Protein AF-A0A841SYR5-F1 (afdb_monomer_lite)

Foldseek 3Di:
DVVVVVVVVVVVVVVVVVVVVVCVVVPVVVPPQPWDWDDQVCVCVQQVHPDRDDDPPAAWPTKTWGCPVPPKIWIWTAGPVGKIKIKILDDDDDPPPPPWDWDWDDDPSIIIIITDPDPVSVVVVVVVVVVVVVVPDDD

pLDDT: mean 79.69, std 14.86, range [34.94, 95.88]

Structure (mmCIF, N/CA/C/O backbone):
data_AF-A0A841SYR5-F1
#
_entry.id   AF-A0A841SYR5-F1
#
loop_
_atom_site.group_PDB
_atom_site.id
_atom_site.type_symbol
_atom_site.label_atom_id
_atom_site.label_alt_id
_atom_site.label_comp_id
_atom_site.label_asym_id
_atom_site.label_entity_id
_atom_site.label_seq_id
_atom_site.pdbx_PDB_ins_code
_atom_site.Cartn_x
_atom_site.Cartn_y
_atom_site.Cartn_z
_atom_site.occupancy
_atom_site.B_iso_or_equiv
_atom_site.auth_seq_id
_atom_site.auth_comp_id
_atom_site.auth_asym_id
_atom_site.auth_atom_id
_atom_site.pdbx_PDB_model_num
ATOM 1 N N . MET A 1 1 ? 38.575 32.386 -41.061 1.00 58.72 1 MET A N 1
ATOM 2 C CA . MET A 1 1 ? 38.083 31.046 -40.654 1.00 58.72 1 MET A CA 1
ATOM 3 C C . MET A 1 1 ? 37.334 31.031 -39.321 1.00 58.72 1 MET A C 1
ATOM 5 O O . MET A 1 1 ? 36.214 30.544 -39.321 1.00 58.72 1 MET A O 1
ATOM 9 N N . ARG A 1 2 ? 37.854 31.611 -38.224 1.00 57.50 2 ARG A N 1
ATOM 10 C CA . ARG A 1 2 ? 37.195 31.601 -36.892 1.00 57.50 2 ARG A CA 1
ATOM 11 C C . ARG A 1 2 ? 35.716 32.036 -36.886 1.00 57.50 2 ARG A C 1
ATOM 13 O O . ARG A 1 2 ? 34.891 31.342 -36.314 1.00 57.50 2 ARG A O 1
ATOM 20 N N . LYS A 1 3 ? 35.357 33.109 -37.606 1.00 61.38 3 LYS A N 1
ATOM 21 C CA . LYS A 1 3 ? 33.962 33.599 -37.695 1.00 61.38 3 LYS A CA 1
ATOM 22 C C . LYS A 1 3 ? 32.986 32.602 -38.352 1.00 61.38 3 LYS A C 1
ATOM 24 O O . LYS A 1 3 ? 31.813 32.598 -38.007 1.00 61.38 3 LYS A O 1
ATOM 29 N N . ARG A 1 4 ? 33.464 31.739 -39.262 1.00 65.69 4 ARG A N 1
ATOM 30 C CA . ARG A 1 4 ? 32.637 30.700 -39.911 1.00 65.69 4 ARG A CA 1
ATOM 31 C C . ARG A 1 4 ? 32.410 29.494 -38.993 1.00 65.69 4 ARG A C 1
ATOM 33 O O . ARG A 1 4 ? 31.319 28.949 -38.979 1.00 65.69 4 ARG A O 1
ATOM 40 N N . ILE A 1 5 ? 33.411 29.136 -38.185 1.00 71.56 5 ILE A N 1
ATOM 41 C CA . ILE A 1 5 ? 33.321 28.035 -37.211 1.00 71.56 5 ILE A CA 1
ATOM 42 C C . ILE A 1 5 ? 32.337 28.390 -36.086 1.00 71.56 5 ILE A C 1
ATOM 44 O O . ILE A 1 5 ? 31.512 27.565 -35.713 1.00 71.56 5 ILE A O 1
ATOM 48 N N . VAL A 1 6 ? 32.359 29.641 -35.608 1.00 70.19 6 VAL A N 1
ATOM 49 C CA . VAL A 1 6 ? 31.428 30.119 -34.569 1.00 70.19 6 VAL A CA 1
ATOM 50 C C . VAL A 1 6 ? 29.975 30.114 -35.061 1.00 70.19 6 VAL A C 1
ATOM 52 O O . VAL A 1 6 ? 29.089 29.715 -34.314 1.00 70.19 6 VAL A O 1
ATOM 55 N N . GLY A 1 7 ? 29.724 30.485 -36.323 1.00 71.50 7 GLY A N 1
ATOM 56 C CA . GLY A 1 7 ? 28.375 30.442 -36.903 1.00 71.50 7 GLY A CA 1
ATOM 57 C C . GLY A 1 7 ? 27.810 29.022 -37.017 1.00 71.50 7 GLY A C 1
ATOM 58 O O . GLY A 1 7 ? 26.645 28.799 -36.700 1.00 71.50 7 GLY A O 1
ATOM 59 N N . ILE A 1 8 ? 28.646 28.052 -37.402 1.00 77.88 8 ILE A N 1
ATOM 60 C CA . ILE A 1 8 ? 28.249 26.637 -37.485 1.00 77.88 8 ILE A CA 1
ATOM 61 C C . ILE A 1 8 ? 27.988 26.067 -36.086 1.00 77.88 8 ILE A C 1
ATOM 63 O O . ILE A 1 8 ? 26.986 25.388 -35.880 1.00 77.88 8 ILE A O 1
ATOM 67 N N . ALA A 1 9 ? 28.843 26.390 -35.111 1.00 77.62 9 ALA A N 1
ATOM 68 C CA . ALA A 1 9 ? 28.661 25.957 -33.728 1.00 77.62 9 ALA A CA 1
ATOM 69 C C . ALA A 1 9 ? 27.369 26.525 -33.113 1.00 77.62 9 ALA A C 1
ATOM 71 O O . ALA A 1 9 ? 26.605 25.781 -32.504 1.00 77.62 9 ALA A O 1
ATOM 72 N N . ALA A 1 10 ? 27.078 27.812 -33.328 1.00 79.94 10 ALA A N 1
ATOM 73 C CA . ALA A 1 10 ? 25.843 28.434 -32.851 1.00 79.94 10 ALA A CA 1
ATOM 74 C C . ALA A 1 10 ? 24.591 27.808 -33.492 1.00 79.94 10 ALA A C 1
ATOM 76 O O . ALA A 1 10 ? 23.611 27.545 -32.797 1.00 79.94 10 ALA A O 1
ATOM 77 N N . GLY A 1 11 ? 24.640 27.509 -34.796 1.00 84.69 11 GLY A N 1
ATOM 78 C CA . GLY A 1 11 ? 23.557 26.814 -35.495 1.00 84.69 11 GLY A CA 1
ATOM 79 C C . GLY A 1 11 ? 23.324 25.393 -34.973 1.00 84.69 11 GLY A C 1
ATOM 80 O O . GLY A 1 11 ? 22.180 25.001 -34.760 1.00 84.69 11 GLY A O 1
ATOM 81 N N . ALA A 1 12 ? 24.395 24.640 -34.702 1.00 85.12 12 ALA A N 1
ATOM 82 C CA . ALA A 1 12 ? 24.303 23.287 -34.155 1.00 85.12 12 ALA A CA 1
ATOM 83 C C . ALA A 1 12 ? 23.707 23.267 -32.738 1.00 85.12 12 ALA A C 1
ATOM 85 O O . ALA A 1 12 ? 22.852 22.434 -32.442 1.00 85.12 12 ALA A O 1
ATOM 86 N N . VAL A 1 13 ? 24.102 24.214 -31.878 1.00 86.12 13 VAL A N 1
ATOM 87 C CA . VAL A 1 13 ? 23.535 24.351 -30.526 1.00 86.12 13 VAL A CA 1
ATOM 88 C C . VAL A 1 13 ? 22.051 24.707 -30.594 1.00 86.12 13 VAL A C 1
ATOM 90 O O . VAL A 1 13 ? 21.247 24.087 -29.902 1.00 86.12 13 VAL A O 1
ATOM 93 N N . LEU A 1 14 ? 21.661 25.646 -31.462 1.00 87.31 14 LEU A N 1
ATOM 94 C CA . LEU A 1 14 ? 20.254 26.010 -31.642 1.00 87.31 14 LEU A CA 1
ATOM 95 C C . LEU A 1 14 ? 19.419 24.811 -32.116 1.00 87.31 14 LEU A C 1
ATOM 97 O O . LEU A 1 14 ? 18.317 24.589 -31.621 1.00 87.31 14 LEU A O 1
ATOM 101 N N . LEU A 1 15 ? 19.961 24.011 -33.037 1.00 88.06 15 LEU A N 1
ATOM 102 C CA . LEU A 1 15 ? 19.288 22.823 -33.552 1.00 88.06 15 LEU A CA 1
ATOM 103 C C . LEU A 1 15 ? 19.103 21.758 -32.460 1.00 88.06 15 LEU A C 1
ATOM 105 O O . LEU A 1 15 ? 18.017 21.199 -32.343 1.00 88.06 15 LEU A O 1
ATOM 109 N N . LEU A 1 16 ? 20.108 21.539 -31.606 1.00 84.81 16 LEU A N 1
ATOM 110 C CA . LEU A 1 16 ? 19.993 20.637 -30.453 1.00 84.81 16 LEU A CA 1
ATOM 111 C C . LEU A 1 16 ? 18.950 21.115 -29.435 1.00 84.81 16 LEU A C 1
ATOM 113 O O . LEU A 1 16 ? 18.176 20.302 -28.935 1.00 84.81 16 LEU A O 1
ATOM 117 N N . VAL A 1 17 ? 18.879 22.422 -29.164 1.00 85.06 17 VAL A N 1
ATOM 118 C CA . VAL A 1 17 ? 17.857 22.996 -28.273 1.00 85.06 17 VAL A CA 1
ATOM 119 C C . VAL A 1 17 ? 16.456 22.801 -28.855 1.00 85.06 17 VAL A C 1
ATOM 121 O O . VAL A 1 17 ? 15.548 22.390 -28.137 1.00 85.06 17 VAL A O 1
ATOM 124 N N . LEU A 1 18 ? 16.271 23.034 -30.157 1.00 85.25 18 LEU A N 1
ATOM 125 C CA . LEU A 1 18 ? 14.979 22.839 -30.821 1.00 85.25 18 LEU A CA 1
ATOM 126 C C . LEU A 1 18 ? 14.553 21.366 -30.847 1.00 85.25 18 LEU A C 1
ATOM 128 O O . LEU A 1 18 ? 13.383 21.074 -30.603 1.00 85.25 18 LEU A O 1
ATOM 132 N N . VAL A 1 19 ? 15.490 20.438 -31.074 1.00 83.50 19 VAL A N 1
ATOM 133 C CA . VAL A 1 19 ? 15.233 18.992 -30.961 1.00 83.50 19 VAL A CA 1
ATOM 134 C C . VAL A 1 19 ? 14.857 18.627 -29.525 1.00 83.50 19 VAL A C 1
ATOM 136 O O . VAL A 1 19 ? 13.867 17.930 -29.325 1.00 83.50 19 VAL A O 1
ATOM 139 N N . GLY A 1 20 ? 15.572 19.150 -28.525 1.00 74.06 20 GLY A N 1
ATOM 140 C CA . GLY A 1 20 ? 15.248 18.941 -27.111 1.00 74.06 20 GLY A CA 1
ATOM 141 C C . GLY A 1 20 ? 13.840 19.426 -26.746 1.00 74.06 20 GLY A C 1
ATOM 142 O O . GLY A 1 20 ? 13.075 18.689 -26.128 1.00 74.06 20 GLY A O 1
ATOM 143 N N . ILE A 1 21 ? 13.453 20.626 -27.196 1.00 78.50 21 ILE A N 1
ATOM 144 C CA . ILE A 1 21 ? 12.100 21.176 -26.995 1.00 78.50 21 ILE A CA 1
ATOM 145 C C . ILE A 1 21 ? 11.046 20.332 -27.724 1.00 78.50 21 ILE A C 1
ATOM 147 O O . ILE A 1 21 ? 9.971 20.089 -27.174 1.00 78.50 21 ILE A O 1
ATOM 151 N N . GLY A 1 22 ? 11.341 19.871 -28.943 1.00 74.81 22 GLY A N 1
ATOM 152 C CA . GLY A 1 22 ? 10.464 18.987 -29.708 1.00 74.81 22 GLY A CA 1
ATOM 153 C C . GLY A 1 22 ? 10.217 17.660 -28.990 1.00 74.81 22 GLY A C 1
ATOM 154 O O . GLY A 1 22 ? 9.067 17.273 -28.800 1.00 74.81 22 GLY A O 1
ATOM 155 N N . LEU A 1 23 ? 11.278 17.005 -28.513 1.00 70.38 23 LEU A N 1
ATOM 156 C CA . LEU A 1 23 ? 11.188 15.755 -27.750 1.00 70.38 23 LEU A CA 1
ATOM 157 C C . LEU A 1 23 ? 10.430 15.935 -26.424 1.00 70.38 23 LEU A C 1
ATOM 159 O O . LEU A 1 23 ? 9.615 15.082 -26.069 1.00 70.38 23 LEU A O 1
ATOM 163 N N . PHE A 1 24 ? 10.626 17.064 -25.733 1.00 64.94 24 PHE A N 1
ATOM 164 C CA . PHE A 1 24 ? 9.862 17.418 -24.533 1.00 64.94 24 PHE A CA 1
ATOM 165 C C . PHE A 1 24 ? 8.365 17.608 -24.838 1.00 64.94 24 PHE A C 1
ATOM 167 O O . PHE A 1 24 ? 7.512 17.072 -24.137 1.00 64.94 24 PHE A O 1
ATOM 174 N N . ARG A 1 25 ? 8.026 18.311 -25.929 1.00 61.56 25 ARG A N 1
ATOM 175 C CA . ARG A 1 25 ? 6.636 18.556 -26.366 1.00 61.56 25 ARG A CA 1
ATOM 176 C C . ARG A 1 25 ? 5.910 17.293 -26.839 1.00 61.56 25 ARG A C 1
ATOM 178 O O . ARG A 1 25 ? 4.705 17.195 -26.637 1.00 61.56 25 ARG A O 1
ATOM 185 N N . ILE A 1 26 ? 6.618 16.352 -27.465 1.00 62.69 26 ILE A N 1
ATOM 186 C CA . ILE A 1 26 ? 6.051 15.081 -27.957 1.00 62.69 26 ILE A CA 1
ATOM 187 C C . ILE A 1 26 ? 5.775 14.103 -26.796 1.00 62.69 26 ILE A C 1
ATOM 189 O O . ILE A 1 26 ? 5.091 13.100 -26.979 1.00 62.69 26 ILE A O 1
ATOM 193 N N . GLY A 1 27 ? 6.225 14.414 -25.575 1.00 47.38 27 GLY A N 1
ATOM 194 C CA . GLY A 1 27 ? 5.933 13.596 -24.399 1.00 47.38 27 GLY A CA 1
ATOM 195 C C . GLY A 1 27 ? 6.734 12.297 -24.354 1.00 47.38 27 GLY A C 1
ATOM 196 O O . GLY A 1 27 ? 6.283 11.336 -23.745 1.00 47.38 27 GLY A O 1
ATOM 197 N N . VAL A 1 28 ? 7.922 12.263 -24.974 1.00 54.41 28 VAL A N 1
ATOM 198 C CA . VAL A 1 28 ? 8.884 11.151 -24.817 1.00 54.41 28 VAL A CA 1
ATOM 199 C C . VAL A 1 28 ? 9.401 11.074 -23.371 1.00 54.41 28 VAL A C 1
ATOM 201 O O . VAL A 1 28 ? 9.779 10.009 -22.905 1.00 54.41 28 VAL A O 1
ATOM 204 N N . PHE A 1 29 ? 9.341 12.193 -22.643 1.00 48.47 29 PHE A N 1
ATOM 205 C CA . PHE A 1 29 ? 9.539 12.274 -21.193 1.00 48.47 29 PHE A CA 1
ATOM 206 C C . PHE A 1 29 ? 8.202 12.414 -20.453 1.00 48.47 29 PHE A C 1
ATOM 208 O O . PHE A 1 29 ? 8.074 13.228 -19.541 1.00 48.47 29 PHE A O 1
ATOM 215 N N . LYS A 1 30 ? 7.161 11.691 -20.879 1.00 45.69 30 LYS A N 1
ATOM 216 C CA . LYS A 1 30 ? 6.047 11.435 -19.968 1.00 45.69 30 LYS A CA 1
ATOM 217 C C . LYS A 1 30 ? 6.606 10.559 -18.855 1.00 45.69 30 LYS A C 1
ATOM 219 O O . LYS A 1 30 ? 7.159 9.502 -19.141 1.00 45.69 30 LYS A O 1
ATOM 224 N N . ASP A 1 31 ? 6.508 11.034 -17.618 1.00 47.44 31 ASP A N 1
ATOM 225 C CA . ASP A 1 31 ? 6.615 10.188 -16.434 1.00 47.44 31 ASP A CA 1
ATOM 226 C C . ASP A 1 31 ? 5.568 9.077 -16.579 1.00 47.44 31 ASP A C 1
ATOM 228 O O . ASP A 1 31 ? 4.421 9.220 -16.159 1.00 47.44 31 ASP A O 1
ATOM 232 N N . ASP A 1 32 ? 5.949 7.975 -17.224 1.00 45.97 32 ASP A N 1
ATOM 233 C CA . ASP A 1 32 ? 5.201 6.723 -17.279 1.00 45.97 32 ASP A CA 1
ATOM 234 C C . ASP A 1 32 ? 5.308 6.043 -15.905 1.00 45.97 32 ASP A C 1
ATOM 236 O O . ASP A 1 32 ? 5.742 4.900 -15.770 1.00 45.97 32 ASP A O 1
ATOM 240 N N . THR A 1 33 ? 4.925 6.762 -14.852 1.00 54.00 33 THR A N 1
ATOM 241 C CA . THR A 1 33 ? 4.605 6.161 -13.563 1.00 54.00 33 THR A CA 1
ATOM 242 C C . THR A 1 33 ? 3.237 5.514 -13.714 1.00 54.00 33 THR A C 1
ATOM 244 O O . THR A 1 33 ? 2.193 6.090 -13.410 1.00 54.00 33 THR A O 1
ATOM 247 N N . VAL A 1 34 ? 3.239 4.318 -14.305 1.00 66.69 34 VAL A N 1
ATOM 248 C CA . VAL A 1 34 ? 2.026 3.566 -14.620 1.00 66.69 34 VAL A CA 1
ATOM 249 C C . VAL A 1 34 ? 1.448 3.033 -13.315 1.00 66.69 34 VAL A C 1
ATOM 251 O O . VAL A 1 34 ? 1.832 1.972 -12.828 1.00 66.69 34 VAL A O 1
ATOM 254 N N . ARG A 1 35 ? 0.520 3.795 -12.732 1.00 78.88 35 ARG A N 1
ATOM 255 C CA . ARG A 1 35 ? -0.402 3.252 -11.738 1.00 78.88 35 ARG A CA 1
ATOM 256 C C . ARG A 1 35 ? -1.421 2.394 -12.462 1.00 78.88 35 ARG A C 1
ATOM 258 O O . ARG A 1 35 ? -2.137 2.885 -13.333 1.00 78.88 35 ARG A O 1
ATOM 265 N N . GLU A 1 36 ? -1.487 1.123 -12.103 1.00 89.00 36 GLU A N 1
ATOM 266 C CA . GLU A 1 36 ? -2.443 0.188 -12.687 1.00 89.00 36 GLU A CA 1
ATOM 267 C C . GLU A 1 36 ? -3.388 -0.338 -11.614 1.00 89.00 36 GLU A C 1
ATOM 269 O O . GLU A 1 36 ? -2.957 -0.747 -10.535 1.00 89.00 36 GLU A O 1
ATOM 274 N N . LEU A 1 37 ? -4.684 -0.329 -11.923 1.00 93.50 37 LEU A N 1
ATOM 275 C CA . LEU A 1 37 ? -5.699 -0.915 -11.060 1.00 93.50 37 LEU A CA 1
ATOM 276 C C . LEU A 1 37 ? -5.577 -2.434 -11.097 1.00 93.50 37 LEU A C 1
ATOM 278 O O . LEU A 1 37 ? -5.677 -3.044 -12.161 1.00 93.50 37 LEU A O 1
ATOM 282 N N . ILE A 1 38 ? -5.401 -3.037 -9.928 1.00 94.00 38 ILE A N 1
ATOM 283 C CA . ILE A 1 38 ? -5.282 -4.485 -9.783 1.00 94.00 38 ILE A CA 1
ATOM 284 C C . ILE A 1 38 ? -6.321 -5.021 -8.797 1.00 94.00 38 ILE A C 1
ATOM 286 O O . ILE A 1 38 ? -6.744 -4.315 -7.884 1.00 94.00 38 ILE A O 1
ATOM 290 N N . PRO A 1 39 ? -6.757 -6.278 -8.947 1.00 95.06 39 PRO A N 1
ATOM 291 C CA . PRO A 1 39 ? -7.589 -6.925 -7.944 1.00 95.06 39 PRO A CA 1
ATOM 292 C C . PRO A 1 39 ? -6.757 -7.375 -6.730 1.00 95.06 39 PRO A C 1
ATOM 294 O O . PRO A 1 39 ? -5.553 -7.607 -6.833 1.00 95.06 39 PRO A O 1
ATOM 297 N N . LEU A 1 40 ? -7.414 -7.586 -5.582 1.00 93.38 40 LEU A N 1
ATOM 298 C CA . LEU A 1 40 ? -6.757 -7.965 -4.320 1.00 93.38 40 LEU A CA 1
ATOM 299 C C . LEU A 1 40 ? -5.900 -9.237 -4.426 1.00 93.38 40 LEU A C 1
ATOM 301 O O . LEU A 1 40 ? -4.814 -9.305 -3.851 1.00 93.38 40 LEU A O 1
ATOM 305 N N . PHE A 1 41 ? -6.356 -10.231 -5.191 1.00 94.75 41 PHE A N 1
ATOM 306 C CA . PHE A 1 41 ? -5.621 -11.484 -5.388 1.00 94.75 41 PHE A CA 1
ATOM 307 C C . PHE A 1 41 ? -4.319 -11.308 -6.188 1.00 94.75 41 PHE A C 1
ATOM 309 O O . PHE A 1 41 ? -3.471 -12.195 -6.177 1.00 94.75 41 PHE A O 1
ATOM 316 N N . ALA A 1 42 ? -4.153 -10.189 -6.904 1.00 94.56 42 ALA A N 1
ATOM 317 C CA . ALA A 1 42 ? -2.950 -9.893 -7.678 1.00 94.56 42 ALA A CA 1
ATOM 318 C C . ALA A 1 42 ? -1.884 -9.151 -6.855 1.00 94.56 42 ALA A C 1
ATOM 320 O O . ALA A 1 42 ? -0.747 -9.032 -7.308 1.00 94.56 42 ALA A O 1
ATOM 321 N N . VAL A 1 43 ? -2.219 -8.686 -5.644 1.00 93.50 43 VAL A N 1
ATOM 322 C CA . VAL A 1 43 ? -1.292 -7.952 -4.768 1.00 93.50 43 VAL A CA 1
ATOM 323 C C . VAL A 1 43 ? -0.034 -8.763 -4.429 1.00 93.50 43 VAL A C 1
ATOM 325 O O . VAL A 1 43 ? 1.055 -8.201 -4.549 1.00 93.50 43 VAL A O 1
ATOM 328 N N . PRO A 1 44 ? -0.107 -10.067 -4.084 1.00 93.62 44 PRO A N 1
ATOM 329 C CA . PRO A 1 44 ? 1.098 -10.841 -3.786 1.00 93.62 44 PRO A CA 1
ATOM 330 C C . PRO A 1 44 ? 2.064 -10.911 -4.967 1.00 93.62 44 PRO A C 1
ATOM 332 O O . PRO A 1 44 ? 3.265 -10.695 -4.810 1.00 93.62 44 PRO A O 1
ATOM 335 N N . ALA A 1 45 ? 1.525 -11.143 -6.168 1.00 91.56 45 ALA A N 1
ATOM 336 C CA . ALA A 1 45 ? 2.306 -11.176 -7.396 1.00 91.56 45 ALA A CA 1
ATOM 337 C C . ALA A 1 45 ? 2.913 -9.801 -7.714 1.00 91.56 45 ALA A C 1
ATOM 339 O O . ALA A 1 45 ? 4.085 -9.732 -8.070 1.00 91.56 45 ALA A O 1
ATOM 340 N N . ALA A 1 46 ? 2.149 -8.718 -7.535 1.00 90.94 46 ALA A N 1
ATOM 341 C CA . ALA A 1 46 ? 2.622 -7.355 -7.763 1.00 90.94 46 ALA A CA 1
ATOM 342 C C . ALA A 1 46 ? 3.764 -6.956 -6.816 1.00 90.94 46 ALA A C 1
ATOM 344 O O . ALA A 1 46 ? 4.677 -6.258 -7.238 1.00 90.94 46 ALA A O 1
ATOM 345 N N . LEU A 1 47 ? 3.736 -7.417 -5.563 1.00 90.56 47 LEU A N 1
ATOM 346 C CA . LEU A 1 47 ? 4.760 -7.127 -4.552 1.00 90.56 47 LEU A CA 1
ATOM 347 C C . LEU A 1 47 ? 5.881 -8.175 -4.489 1.00 90.56 47 LEU A C 1
ATOM 349 O O . LEU A 1 47 ? 6.783 -8.046 -3.666 1.00 90.56 47 LEU A O 1
ATOM 353 N N . HIS A 1 48 ? 5.837 -9.215 -5.327 1.00 90.44 48 HIS A N 1
ATOM 354 C CA . HIS A 1 48 ? 6.757 -10.357 -5.285 1.00 90.44 48 HIS A CA 1
ATOM 355 C C . HIS A 1 48 ? 6.822 -11.058 -3.910 1.00 90.44 48 HIS A C 1
ATOM 357 O O . HIS A 1 48 ? 7.891 -11.487 -3.469 1.00 90.44 48 HIS A O 1
ATOM 363 N N . ILE A 1 49 ? 5.681 -11.193 -3.227 1.00 90.06 49 ILE A N 1
ATOM 364 C CA . ILE A 1 49 ? 5.569 -11.887 -1.934 1.00 90.06 49 ILE A CA 1
ATOM 365 C C . ILE A 1 49 ? 4.811 -13.217 -2.082 1.00 90.06 49 ILE A C 1
ATOM 367 O O . ILE A 1 49 ? 3.881 -13.312 -2.884 1.00 90.06 49 ILE A O 1
ATOM 371 N N . PRO A 1 50 ? 5.170 -14.263 -1.312 1.00 91.50 50 PRO A N 1
ATOM 372 C CA . PRO A 1 50 ? 4.556 -15.586 -1.447 1.00 91.50 50 PRO A CA 1
ATOM 373 C C . PRO A 1 50 ? 3.240 -15.745 -0.666 1.00 91.50 50 PRO A C 1
ATOM 375 O O . PRO A 1 50 ? 2.670 -16.833 -0.652 1.00 91.50 50 PRO A O 1
ATOM 378 N N . TYR A 1 51 ? 2.769 -14.699 0.016 1.00 91.19 51 TYR A N 1
ATOM 379 C CA . T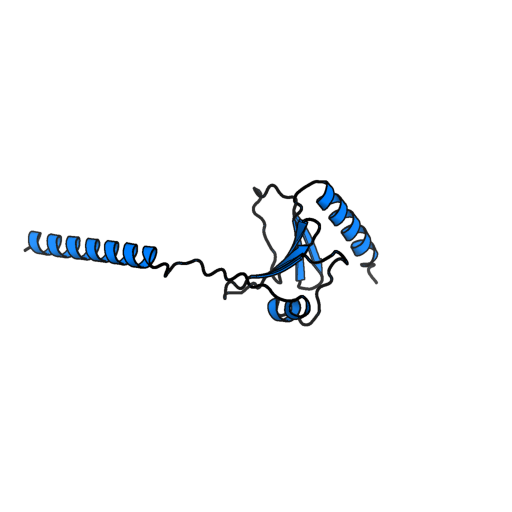YR A 1 51 ? 1.592 -14.731 0.884 1.00 91.19 51 TYR A CA 1
ATOM 380 C C . TYR A 1 51 ? 0.670 -13.536 0.629 1.00 91.19 51 TYR A C 1
ATOM 382 O O . TYR A 1 51 ? 1.111 -12.484 0.167 1.00 91.19 51 TYR A O 1
ATOM 390 N N . GLN A 1 52 ? -0.616 -13.690 0.956 1.00 91.12 52 GLN A N 1
ATOM 391 C CA . GLN A 1 52 ? -1.572 -12.584 0.921 1.00 91.12 52 GLN A CA 1
ATOM 392 C C . GLN A 1 52 ? -1.276 -11.613 2.076 1.00 91.12 52 GLN A C 1
ATOM 394 O O . GLN A 1 52 ? -1.165 -12.072 3.216 1.00 91.12 52 GLN A O 1
ATOM 399 N N . PRO A 1 53 ? -1.128 -10.299 1.820 1.00 91.19 53 PRO A N 1
ATOM 400 C CA . PRO A 1 53 ? -0.981 -9.325 2.890 1.00 91.19 53 PRO A CA 1
ATOM 401 C C . PRO A 1 53 ? -2.236 -9.290 3.758 1.00 91.19 53 PRO A C 1
ATOM 403 O O . PRO A 1 53 ? -3.354 -9.447 3.267 1.00 91.19 53 PRO A O 1
ATOM 406 N N . ASP A 1 54 ? -2.015 -9.074 5.045 1.00 89.62 54 ASP A N 1
ATOM 407 C CA . ASP A 1 54 ? -3.063 -8.995 6.051 1.00 89.62 54 ASP A CA 1
ATOM 408 C C . ASP A 1 54 ? -3.644 -7.580 6.024 1.00 89.62 54 ASP A C 1
ATOM 410 O O . ASP A 1 54 ? -2.940 -6.611 6.322 1.00 89.62 54 ASP A O 1
ATOM 414 N N . LEU A 1 55 ? -4.884 -7.450 5.562 1.00 90.75 55 LEU A N 1
ATOM 415 C CA . LEU A 1 55 ? -5.558 -6.167 5.398 1.00 90.75 55 LEU A CA 1
ATOM 416 C C . LEU A 1 55 ? -6.711 -6.073 6.397 1.00 90.75 55 LEU A C 1
ATOM 418 O O . LEU A 1 55 ? -7.338 -7.089 6.684 1.00 90.75 55 LEU A O 1
ATOM 422 N N . PRO A 1 56 ? -7.037 -4.868 6.890 1.00 90.56 56 PRO A N 1
ATOM 423 C CA . PRO A 1 56 ? -8.250 -4.681 7.670 1.00 90.56 56 PRO A CA 1
ATOM 424 C C . PRO A 1 56 ? -9.489 -5.064 6.847 1.00 90.56 56 PRO A C 1
ATOM 426 O O . PRO A 1 56 ? -9.536 -4.802 5.644 1.00 90.56 56 PRO A O 1
ATOM 429 N N . ASP A 1 57 ? -10.526 -5.574 7.517 1.00 91.12 57 ASP A N 1
ATOM 430 C CA . ASP A 1 57 ? -11.829 -5.942 6.928 1.00 91.12 57 ASP A CA 1
ATOM 431 C C . ASP A 1 57 ? -12.675 -4.723 6.487 1.00 91.12 57 ASP A C 1
ATOM 433 O O . ASP A 1 57 ? -13.907 -4.751 6.467 1.00 91.12 57 ASP A O 1
ATOM 437 N N . TRP A 1 58 ? -12.029 -3.604 6.165 1.00 94.00 58 TRP A N 1
ATOM 438 C CA . TRP A 1 58 ? -12.686 -2.414 5.645 1.00 94.00 58 TRP A CA 1
ATOM 439 C C . TRP A 1 58 ? -13.035 -2.600 4.169 1.00 94.00 58 TRP A C 1
ATOM 441 O O . TRP A 1 58 ? -12.324 -3.263 3.414 1.00 94.00 58 TRP A O 1
ATOM 451 N N . GLU A 1 59 ? -14.118 -1.960 3.732 1.00 95.44 59 GLU A N 1
ATOM 452 C CA . GLU A 1 59 ? -14.521 -1.990 2.329 1.00 95.44 59 GLU A CA 1
ATOM 453 C C . GLU A 1 59 ? -13.427 -1.376 1.441 1.00 95.44 59 GLU A C 1
ATOM 455 O O . GLU A 1 59 ? -13.029 -0.220 1.617 1.00 95.44 59 GLU A O 1
ATOM 460 N N . ILE A 1 60 ? -12.922 -2.162 0.489 1.00 95.88 60 ILE A N 1
ATOM 461 C CA . ILE A 1 60 ? -11.883 -1.734 -0.450 1.00 95.88 60 ILE A CA 1
ATOM 462 C C . ILE A 1 60 ? -12.544 -0.960 -1.589 1.00 95.88 60 ILE A C 1
ATOM 464 O O . ILE A 1 60 ? -13.378 -1.501 -2.310 1.00 95.88 60 ILE A O 1
ATOM 468 N N . GLY A 1 61 ? -12.124 0.290 -1.790 1.00 94.44 61 GLY A N 1
ATOM 469 C CA . GLY A 1 61 ? -12.544 1.095 -2.934 1.00 94.44 61 GLY A CA 1
ATOM 470 C C . GLY A 1 61 ? -11.738 0.763 -4.190 1.00 94.44 61 GLY A C 1
ATOM 471 O O . GLY A 1 61 ? -12.305 0.472 -5.242 1.00 94.44 61 GLY A O 1
ATOM 472 N N . LYS A 1 62 ? -10.404 0.791 -4.093 1.00 94.69 62 LYS A N 1
ATOM 473 C CA . LYS A 1 62 ? -9.501 0.443 -5.202 1.00 94.69 62 LYS A CA 1
ATOM 474 C C . LYS A 1 62 ? -8.132 -0.013 -4.709 1.00 94.69 62 LYS A C 1
ATOM 476 O O . LYS A 1 62 ? -7.727 0.306 -3.594 1.00 94.69 62 LYS A O 1
ATOM 481 N N . ILE A 1 63 ? -7.408 -0.719 -5.573 1.00 95.44 63 ILE A N 1
ATOM 482 C CA . ILE A 1 63 ? -6.013 -1.095 -5.346 1.00 95.44 63 ILE A CA 1
ATOM 483 C C . ILE A 1 63 ? -5.214 -0.710 -6.585 1.00 95.44 63 ILE A C 1
ATOM 485 O O . ILE A 1 63 ? -5.551 -1.113 -7.698 1.00 95.44 63 ILE A O 1
ATOM 489 N N . GLU A 1 64 ? -4.165 0.076 -6.386 1.00 94.38 64 GLU A N 1
ATOM 490 C CA . GLU A 1 64 ? -3.264 0.536 -7.437 1.00 94.38 64 GLU A CA 1
ATOM 491 C C . GLU A 1 64 ? -1.884 -0.075 -7.206 1.00 94.38 64 GLU A C 1
ATOM 493 O O . GLU A 1 64 ? -1.324 0.066 -6.120 1.00 94.38 64 GLU A O 1
ATOM 498 N N . ARG A 1 65 ? -1.311 -0.726 -8.221 1.00 90.75 65 ARG A N 1
ATOM 499 C CA . ARG A 1 65 ? 0.118 -1.051 -8.221 1.00 90.75 65 ARG A CA 1
ATOM 500 C C . ARG A 1 65 ? 0.912 0.101 -8.807 1.00 90.75 65 ARG A C 1
ATOM 502 O O . ARG A 1 65 ? 0.491 0.706 -9.792 1.00 90.75 65 ARG A O 1
ATOM 509 N N . TYR A 1 66 ? 2.072 0.351 -8.226 1.00 85.81 66 TYR A N 1
ATOM 510 C CA . TYR A 1 66 ? 3.078 1.250 -8.756 1.00 85.81 66 TYR A CA 1
ATOM 511 C C . TYR A 1 66 ? 4.328 0.436 -9.081 1.00 85.81 66 TYR A C 1
ATOM 513 O O . TYR A 1 66 ? 4.935 -0.179 -8.200 1.00 85.81 66 TYR A O 1
ATOM 521 N N . ASP A 1 67 ? 4.671 0.427 -10.366 1.00 74.50 67 ASP A N 1
ATOM 522 C CA . ASP A 1 67 ? 5.853 -0.234 -10.905 1.00 74.50 67 ASP A CA 1
ATOM 523 C C . ASP A 1 67 ? 6.774 0.833 -11.505 1.00 74.50 67 ASP A C 1
ATOM 525 O O . ASP A 1 67 ? 6.504 1.386 -12.574 1.00 74.50 67 ASP A O 1
ATOM 529 N N . ASP A 1 68 ? 7.854 1.150 -10.790 1.00 68.31 68 ASP A N 1
ATOM 530 C CA . ASP A 1 68 ? 8.899 2.063 -11.261 1.00 68.31 68 ASP A CA 1
ATOM 531 C C . ASP A 1 68 ? 9.879 1.403 -12.243 1.00 68.31 68 ASP A C 1
ATOM 533 O O . ASP A 1 68 ? 10.849 2.035 -12.667 1.00 68.31 68 ASP A O 1
ATOM 537 N N 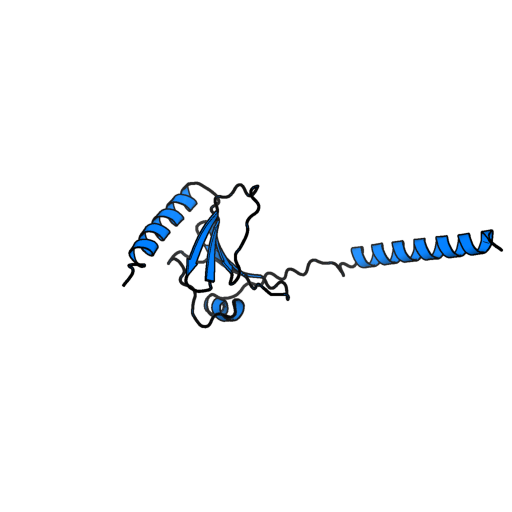. ARG A 1 69 ? 9.634 0.138 -12.621 1.00 68.44 69 ARG A N 1
ATOM 538 C CA . ARG A 1 69 ? 10.512 -0.719 -13.430 1.00 68.44 69 ARG A CA 1
ATOM 539 C C . ARG A 1 69 ? 11.918 -0.883 -12.847 1.00 68.44 69 ARG A C 1
ATOM 541 O O . ARG A 1 69 ? 12.818 -1.311 -13.573 1.00 68.44 69 ARG A O 1
ATOM 548 N N . PHE A 1 70 ? 12.126 -0.528 -11.577 1.00 65.12 70 PHE A N 1
ATOM 549 C CA . PHE A 1 70 ? 13.442 -0.485 -10.958 1.00 65.12 70 PHE A CA 1
ATOM 550 C C . PHE A 1 70 ? 13.609 -1.564 -9.889 1.00 65.12 70 PHE A C 1
ATOM 552 O O . PHE A 1 70 ? 14.276 -2.563 -10.155 1.00 65.12 70 PHE A O 1
ATOM 559 N N . ALA A 1 71 ? 13.055 -1.387 -8.684 1.00 63.50 71 ALA A N 1
ATOM 560 C CA . ALA A 1 71 ? 13.396 -2.284 -7.568 1.00 63.50 71 ALA A CA 1
ATOM 561 C C . ALA A 1 71 ? 12.344 -2.434 -6.462 1.00 63.50 71 ALA A C 1
ATOM 563 O O . ALA A 1 71 ? 12.382 -3.438 -5.749 1.00 63.50 71 ALA A O 1
ATOM 564 N N . SER A 1 72 ? 11.420 -1.488 -6.305 1.00 70.69 72 SER A N 1
ATOM 565 C CA . SER A 1 72 ? 10.553 -1.451 -5.123 1.00 70.69 72 SER A CA 1
ATOM 566 C C . SER A 1 72 ? 9.089 -1.383 -5.537 1.00 70.69 72 SER A C 1
ATOM 568 O O . SER A 1 72 ? 8.504 -0.298 -5.516 1.00 70.69 72 SER A O 1
ATOM 570 N N . PRO A 1 73 ? 8.478 -2.521 -5.925 1.00 83.56 73 PRO A N 1
ATOM 571 C CA . PRO A 1 73 ? 7.061 -2.531 -6.233 1.00 83.56 73 PRO A CA 1
ATOM 572 C C . PRO A 1 73 ? 6.284 -2.097 -4.994 1.00 83.56 73 PRO A C 1
ATOM 574 O O . PRO A 1 73 ? 6.520 -2.587 -3.885 1.00 83.56 73 PRO A O 1
ATOM 577 N N . THR A 1 74 ? 5.348 -1.176 -5.192 1.00 90.31 74 THR A N 1
ATOM 578 C CA . THR A 1 74 ? 4.436 -0.753 -4.131 1.00 90.31 74 THR A CA 1
ATOM 579 C C . THR A 1 74 ? 2.997 -0.937 -4.574 1.00 90.31 74 THR A C 1
ATOM 581 O O . THR A 1 74 ? 2.681 -0.952 -5.766 1.00 90.31 74 THR A O 1
ATOM 584 N N . CYS A 1 75 ? 2.111 -1.137 -3.607 1.00 92.81 75 CYS A N 1
ATOM 585 C CA . CYS A 1 75 ? 0.676 -1.215 -3.840 1.00 92.81 75 CYS A CA 1
ATOM 586 C C . CYS A 1 75 ? -0.026 -0.273 -2.874 1.00 92.81 75 CYS A C 1
ATOM 588 O O . CYS A 1 75 ? 0.184 -0.365 -1.668 1.00 92.81 75 CYS A O 1
ATOM 590 N N . THR A 1 76 ? -0.876 0.601 -3.394 1.00 94.06 76 THR A N 1
ATOM 591 C CA . THR A 1 76 ? -1.731 1.465 -2.585 1.00 94.06 76 THR A CA 1
ATOM 592 C C . THR A 1 76 ? -3.137 0.889 -2.570 1.00 94.06 76 THR A C 1
ATOM 594 O O . THR A 1 76 ? -3.777 0.760 -3.613 1.00 94.06 76 THR A O 1
ATOM 597 N N . VAL A 1 77 ? -3.623 0.544 -1.382 1.00 95.06 77 VAL A N 1
ATOM 598 C CA . VAL A 1 77 ? -5.005 0.142 -1.124 1.00 95.06 77 VAL A CA 1
ATOM 599 C C . VAL A 1 77 ? -5.758 1.370 -0.623 1.00 95.06 77 VAL A C 1
ATOM 601 O O . VAL A 1 77 ? -5.426 1.910 0.428 1.00 95.06 77 VAL A O 1
ATOM 604 N N . THR A 1 78 ? -6.766 1.817 -1.365 1.00 94.69 78 THR A N 1
ATOM 605 C CA . THR A 1 78 ? -7.670 2.893 -0.940 1.00 94.69 78 THR A CA 1
ATOM 606 C C . THR A 1 78 ? -8.975 2.273 -0.462 1.00 94.69 78 THR A C 1
ATOM 608 O O . THR A 1 78 ? -9.665 1.593 -1.227 1.00 94.69 78 THR A O 1
ATOM 611 N N . PHE A 1 79 ? -9.331 2.524 0.791 1.00 94.94 79 PHE A N 1
ATOM 612 C CA . PHE A 1 79 ? -10.573 2.051 1.393 1.00 94.94 79 PHE A CA 1
ATOM 613 C C . PHE A 1 79 ? -11.722 3.041 1.153 1.00 94.94 79 PHE A C 1
ATOM 615 O O . PHE A 1 79 ? -11.505 4.233 0.935 1.00 94.94 79 PHE A O 1
ATOM 622 N N . ALA A 1 80 ? -12.965 2.561 1.214 1.00 93.44 80 ALA A N 1
ATOM 623 C CA . ALA A 1 80 ? -14.165 3.381 1.019 1.00 93.44 80 ALA A CA 1
ATOM 624 C C . ALA A 1 80 ? -14.322 4.489 2.080 1.00 93.44 80 ALA A C 1
ATOM 626 O O . ALA A 1 80 ? -14.962 5.506 1.827 1.00 93.44 80 ALA A O 1
ATOM 627 N N . ASN A 1 81 ? -13.701 4.315 3.250 1.00 90.19 81 ASN A N 1
ATOM 628 C CA . ASN A 1 81 ? -13.648 5.312 4.321 1.00 90.19 81 ASN A CA 1
ATOM 629 C C . ASN A 1 81 ? -12.580 6.407 4.107 1.00 90.19 81 ASN A C 1
ATOM 631 O O . ASN A 1 81 ? -12.406 7.246 4.984 1.00 90.19 81 ASN A O 1
ATOM 635 N N . GLY A 1 82 ? -11.865 6.399 2.976 1.00 88.88 82 GLY A N 1
ATOM 636 C CA . GLY A 1 82 ? -10.860 7.407 2.629 1.00 88.88 82 GLY A CA 1
ATOM 637 C C . GLY A 1 82 ? -9.450 7.132 3.158 1.00 88.88 82 GLY A C 1
ATOM 638 O O . GLY A 1 82 ? -8.537 7.889 2.839 1.00 88.88 82 GLY A O 1
ATOM 639 N N . ILE A 1 83 ? -9.240 6.051 3.918 1.00 91.81 83 ILE A N 1
ATOM 640 C CA . ILE A 1 83 ? -7.901 5.645 4.360 1.00 91.81 83 ILE A CA 1
ATOM 641 C C . ILE A 1 83 ? -7.119 5.086 3.171 1.00 91.81 83 ILE A C 1
ATOM 643 O O . ILE A 1 83 ? -7.631 4.275 2.393 1.00 91.81 83 ILE A O 1
ATOM 647 N N . GLU A 1 84 ? -5.851 5.473 3.067 1.00 92.69 84 GLU A N 1
ATOM 648 C CA . GLU A 1 84 ? -4.908 4.875 2.126 1.00 92.69 84 GLU A CA 1
ATOM 649 C C . GLU A 1 84 ? -3.880 4.034 2.883 1.00 92.69 84 GLU A C 1
ATOM 6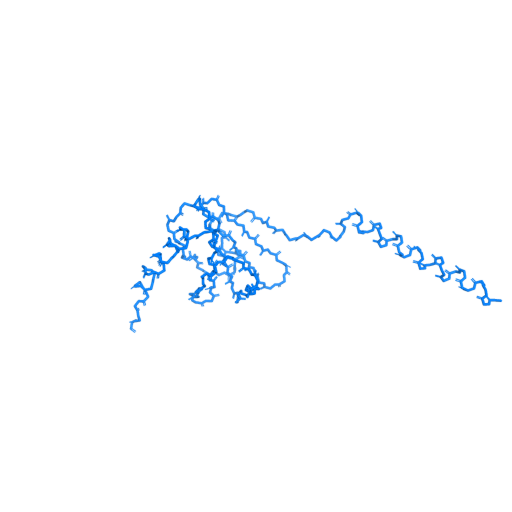51 O O . GLU A 1 84 ? -3.310 4.465 3.884 1.00 92.69 84 GLU A O 1
ATOM 656 N N . LEU A 1 85 ? -3.637 2.820 2.401 1.00 92.88 85 LEU A N 1
ATOM 657 C CA . LEU A 1 85 ? -2.605 1.924 2.900 1.00 92.88 85 LEU A CA 1
ATOM 658 C C . LE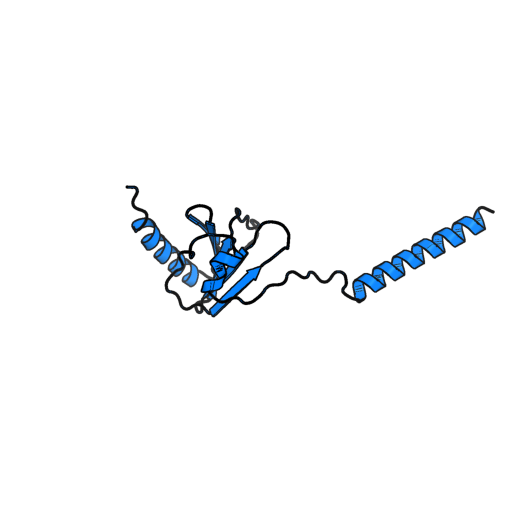U A 1 85 ? -1.603 1.647 1.787 1.00 92.88 85 LEU A C 1
ATOM 660 O O . LEU A 1 85 ? -1.928 1.011 0.787 1.00 92.88 85 LEU A O 1
ATOM 664 N N . LEU A 1 86 ? -0.370 2.089 1.990 1.00 92.56 86 LEU A N 1
ATOM 665 C CA . LEU A 1 86 ? 0.754 1.753 1.135 1.00 92.56 86 LEU A CA 1
ATOM 666 C C . LEU A 1 86 ? 1.429 0.476 1.644 1.00 92.56 86 LEU A C 1
ATOM 668 O O . LEU A 1 86 ? 1.876 0.403 2.790 1.00 92.56 86 LEU A O 1
ATOM 672 N N . LEU A 1 87 ? 1.527 -0.508 0.758 1.00 92.81 87 LEU A N 1
ATOM 673 C CA . LEU A 1 87 ? 2.267 -1.747 0.935 1.00 92.81 87 LEU A CA 1
ATOM 674 C C . LEU A 1 87 ? 3.570 -1.668 0.147 1.00 92.81 87 LEU A C 1
ATOM 676 O O . LEU A 1 87 ? 3.565 -1.323 -1.037 1.00 92.81 87 LEU A O 1
ATOM 680 N N . SER A 1 88 ? 4.676 -2.016 0.796 1.00 91.12 88 SER A N 1
ATOM 681 C CA . SER A 1 88 ? 6.004 -1.990 0.185 1.00 91.12 88 SER A CA 1
ATOM 682 C C . SER A 1 88 ? 6.895 -3.082 0.758 1.00 91.12 88 SER A C 1
ATOM 684 O O . SER A 1 88 ? 6.878 -3.343 1.959 1.00 91.12 88 SER A O 1
ATOM 686 N N . THR A 1 89 ? 7.720 -3.694 -0.085 1.00 88.38 89 THR A N 1
ATOM 687 C CA . THR A 1 89 ? 8.784 -4.620 0.344 1.00 88.38 89 THR A CA 1
ATOM 688 C C . THR A 1 89 ? 10.066 -3.907 0.775 1.00 88.38 89 THR A C 1
ATOM 690 O O . THR A 1 89 ? 10.973 -4.535 1.315 1.00 88.38 89 THR A O 1
ATOM 693 N N . SER A 1 90 ? 10.140 -2.591 0.561 1.00 83.81 90 SER A N 1
ATOM 694 C CA . SER A 1 90 ? 11.232 -1.730 1.020 1.00 83.81 90 SER A CA 1
ATOM 695 C C . SER A 1 90 ? 10.737 -0.692 2.031 1.00 83.81 90 SER A C 1
ATOM 697 O O . SER A 1 90 ? 9.583 -0.256 1.934 1.00 83.81 90 SER A O 1
ATOM 699 N N . PRO A 1 91 ? 11.585 -0.239 2.972 1.00 78.00 91 PRO A N 1
ATOM 700 C CA . PRO A 1 91 ? 11.234 0.844 3.880 1.00 78.00 91 PRO A CA 1
ATOM 701 C C . PRO A 1 91 ? 10.779 2.087 3.112 1.00 78.00 91 PRO A C 1
ATOM 703 O O . PRO A 1 91 ? 11.458 2.538 2.190 1.00 78.00 91 PRO A O 1
ATOM 706 N N . VAL A 1 92 ? 9.634 2.649 3.503 1.00 74.56 92 VAL A N 1
ATOM 707 C CA . VAL A 1 92 ? 9.094 3.863 2.884 1.00 74.56 92 VAL A CA 1
ATOM 708 C C . VAL A 1 92 ? 9.408 5.058 3.771 1.00 74.56 92 VAL A C 1
ATOM 710 O O . VAL A 1 92 ? 8.909 5.172 4.892 1.00 74.56 92 VAL A O 1
ATOM 713 N N . THR A 1 93 ? 10.224 5.974 3.258 1.00 70.00 93 THR A N 1
ATOM 714 C CA . THR A 1 93 ? 10.481 7.258 3.912 1.00 70.00 93 THR A CA 1
ATOM 715 C C . THR A 1 93 ? 9.499 8.292 3.382 1.00 70.00 93 THR A C 1
ATOM 717 O O . THR A 1 93 ? 9.499 8.602 2.192 1.00 70.00 93 THR A O 1
ATOM 720 N N . PHE A 1 94 ? 8.667 8.840 4.265 1.00 67.81 94 PHE A N 1
ATOM 721 C CA . PHE A 1 94 ? 7.821 9.980 3.930 1.00 67.81 94 PHE A CA 1
ATOM 722 C C . PHE A 1 94 ? 8.580 11.260 4.282 1.00 67.81 94 PHE A C 1
ATOM 724 O O . PHE A 1 94 ? 9.221 11.311 5.334 1.00 67.81 94 PHE A O 1
ATOM 731 N N . PRO A 1 95 ? 8.547 12.288 3.422 1.00 65.62 95 PRO A N 1
ATOM 732 C CA . PRO A 1 95 ? 9.205 13.547 3.729 1.00 65.62 95 PRO A CA 1
ATOM 733 C C . PRO A 1 95 ? 8.545 14.196 4.957 1.00 65.62 95 PRO A C 1
ATOM 735 O O . PRO A 1 95 ? 7.322 14.186 5.086 1.00 65.62 95 PRO A O 1
ATOM 738 N N . GLU A 1 96 ? 9.349 14.784 5.850 1.00 59.31 96 GLU A N 1
ATOM 739 C CA . GLU A 1 96 ? 8.887 15.386 7.120 1.00 59.31 96 GLU A CA 1
ATOM 740 C C . GLU A 1 96 ? 7.834 16.494 6.938 1.00 59.31 96 GLU A C 1
ATOM 742 O O . GLU A 1 96 ? 7.117 16.846 7.871 1.00 59.31 96 GLU A O 1
ATOM 747 N N . ASN A 1 97 ? 7.719 17.054 5.732 1.00 56.56 97 ASN A N 1
ATOM 748 C CA . ASN A 1 97 ? 6.737 18.082 5.396 1.00 56.56 97 ASN A CA 1
ATOM 749 C C . ASN A 1 97 ? 5.346 17.525 5.043 1.00 56.56 97 ASN A C 1
ATOM 751 O O . ASN A 1 97 ? 4.432 18.316 4.781 1.00 56.56 97 ASN A O 1
ATOM 755 N N . ASN A 1 98 ? 5.174 16.200 5.009 1.00 59.09 98 ASN A N 1
ATOM 756 C CA . ASN A 1 98 ? 3.893 15.587 4.708 1.00 59.09 98 ASN A CA 1
ATOM 757 C C . ASN A 1 98 ? 2.957 15.787 5.909 1.00 59.09 98 ASN A C 1
ATOM 759 O O . ASN A 1 98 ? 3.182 15.258 6.992 1.00 59.09 98 ASN A O 1
ATOM 763 N N . ARG A 1 99 ? 1.917 16.609 5.731 1.00 53.91 99 ARG A N 1
ATOM 764 C CA . ARG A 1 99 ? 1.003 17.020 6.814 1.00 53.91 99 ARG A CA 1
ATOM 765 C C . ARG A 1 99 ? 0.045 15.915 7.263 1.00 53.91 99 ARG A C 1
ATOM 767 O O . ARG A 1 99 ? -0.663 16.105 8.248 1.00 53.91 99 ARG A O 1
ATOM 774 N N . SER A 1 100 ? -0.001 14.795 6.547 1.00 62.94 100 SER A N 1
ATOM 775 C CA . SER A 1 100 ? -0.809 13.645 6.937 1.00 62.94 100 SER A CA 1
ATOM 776 C C . SER A 1 100 ? -0.052 12.804 7.963 1.00 62.94 100 SER A C 1
ATOM 778 O O . SER A 1 100 ? 1.090 12.426 7.692 1.00 62.94 100 SER A O 1
ATOM 780 N N . PRO A 1 101 ? -0.663 12.467 9.110 1.00 60.44 101 PRO A N 1
ATOM 781 C CA . PRO A 1 101 ? -0.078 11.493 10.015 1.00 60.44 101 PRO A CA 1
ATOM 782 C C . PRO A 1 101 ? 0.070 10.165 9.266 1.00 60.44 101 PRO A C 1
ATOM 784 O O . PRO A 1 101 ? -0.903 9.633 8.725 1.00 60.44 101 PRO A O 1
ATOM 787 N N . VAL A 1 102 ? 1.303 9.662 9.209 1.00 76.75 102 VAL A N 1
ATOM 788 C CA . VAL A 1 102 ? 1.612 8.354 8.633 1.00 76.75 102 VAL A CA 1
ATOM 789 C C . VAL A 1 102 ? 1.882 7.389 9.774 1.00 76.75 102 VAL A C 1
ATOM 791 O O . VAL A 1 102 ? 2.820 7.593 10.545 1.00 76.75 102 VAL A O 1
ATOM 794 N N . ILE A 1 103 ? 1.075 6.336 9.881 1.00 83.00 103 ILE A N 1
ATOM 795 C CA . ILE A 1 103 ? 1.292 5.279 10.871 1.00 83.00 103 ILE A CA 1
ATOM 796 C C . ILE A 1 103 ? 1.901 4.077 10.161 1.00 83.00 103 ILE A C 1
ATOM 798 O O . ILE A 1 103 ? 1.323 3.554 9.209 1.00 83.00 103 ILE A O 1
ATOM 802 N N . GLN A 1 104 ? 3.078 3.651 10.619 1.00 85.50 104 GLN A N 1
ATOM 803 C CA . GLN A 1 104 ? 3.854 2.597 9.974 1.00 85.50 104 GLN A CA 1
ATOM 804 C C . GLN A 1 104 ? 4.076 1.403 10.892 1.00 85.50 104 GLN A C 1
ATOM 806 O O . GLN A 1 104 ? 4.351 1.557 12.083 1.00 85.50 104 GLN A O 1
ATOM 811 N N . PHE A 1 105 ? 4.027 0.207 10.317 1.00 84.62 105 PHE A N 1
ATOM 812 C CA . PHE A 1 105 ? 4.511 -1.012 10.956 1.00 84.62 105 PHE A CA 1
ATOM 813 C C . PHE A 1 105 ? 5.030 -1.987 9.896 1.00 84.62 105 PHE A C 1
ATOM 815 O O . PHE A 1 105 ? 4.886 -1.770 8.694 1.00 84.62 105 PHE A O 1
ATOM 822 N N . SER A 1 106 ? 5.700 -3.050 10.333 1.00 84.75 106 SER A N 1
ATOM 823 C CA . SER A 1 106 ? 6.238 -4.080 9.440 1.00 84.75 106 SER A CA 1
ATOM 824 C C . SER A 1 106 ? 5.844 -5.462 9.946 1.00 84.75 106 SER A C 1
ATOM 826 O O . SER A 1 106 ? 5.859 -5.702 11.153 1.00 84.75 106 SER A O 1
ATOM 828 N N . LYS A 1 107 ? 5.502 -6.369 9.029 1.00 82.44 107 LYS A N 1
ATOM 829 C CA . LYS A 1 107 ? 5.201 -7.780 9.310 1.00 82.44 107 LYS A CA 1
ATOM 830 C C . LYS A 1 107 ? 5.974 -8.631 8.305 1.00 82.44 107 LYS A C 1
ATOM 832 O O . LYS A 1 107 ? 5.674 -8.615 7.112 1.00 82.44 107 LYS A O 1
ATOM 837 N N . GLY A 1 108 ? 6.997 -9.342 8.778 1.00 84.62 108 GLY A N 1
ATOM 838 C CA . GLY A 1 108 ? 7.952 -10.023 7.898 1.00 84.62 108 GLY A CA 1
ATOM 839 C C . GLY A 1 108 ? 8.763 -9.020 7.070 1.00 84.62 108 GLY A C 1
ATOM 840 O O . GLY A 1 108 ? 9.309 -8.068 7.620 1.00 84.62 108 GLY A O 1
ATOM 841 N N . ASN A 1 109 ? 8.824 -9.226 5.754 1.00 85.31 109 ASN A N 1
ATOM 842 C CA . ASN A 1 109 ? 9.476 -8.331 4.788 1.00 85.31 109 ASN A CA 1
ATOM 843 C C . ASN A 1 109 ? 8.514 -7.305 4.162 1.00 85.31 109 ASN A C 1
ATOM 845 O O . ASN A 1 109 ? 8.860 -6.675 3.166 1.00 85.31 109 ASN A O 1
ATOM 849 N N . LEU A 1 110 ? 7.301 -7.170 4.706 1.00 88.62 110 LEU A N 1
ATOM 850 C CA . LEU A 1 110 ? 6.293 -6.251 4.199 1.00 88.62 110 LEU A CA 1
ATOM 851 C C . LEU A 1 110 ? 6.104 -5.078 5.162 1.00 88.62 110 LEU A C 1
ATOM 853 O O . LEU A 1 110 ? 5.824 -5.264 6.350 1.00 88.62 110 LEU A O 1
ATOM 857 N N . HIS A 1 111 ? 6.237 -3.874 4.623 1.00 90.00 111 HIS A N 1
ATOM 858 C CA . HIS A 1 111 ? 6.002 -2.611 5.300 1.00 90.00 111 HIS A CA 1
ATOM 859 C C . HIS A 1 111 ? 4.606 -2.093 4.963 1.00 90.00 111 HIS A C 1
ATOM 861 O O . HIS A 1 111 ? 4.199 -2.075 3.800 1.00 90.00 111 HIS A O 1
ATOM 867 N N . TYR A 1 112 ? 3.902 -1.654 5.998 1.00 91.00 112 TYR A N 1
ATOM 868 C CA . TYR A 1 112 ? 2.562 -1.092 5.938 1.00 91.00 112 TYR A CA 1
ATOM 869 C C . TYR A 1 112 ? 2.652 0.363 6.376 1.00 91.00 112 TYR A C 1
ATOM 871 O O . TYR A 1 112 ? 3.165 0.646 7.461 1.00 91.00 112 TYR A O 1
ATOM 879 N N . ALA A 1 113 ? 2.155 1.280 5.554 1.00 90.31 113 ALA A N 1
ATOM 880 C CA . ALA A 1 113 ? 2.076 2.694 5.888 1.00 90.31 113 ALA A CA 1
ATOM 881 C C . ALA A 1 113 ? 0.660 3.209 5.630 1.00 90.31 113 ALA A C 1
ATOM 883 O O . ALA A 1 113 ? 0.233 3.326 4.483 1.00 90.31 113 ALA A O 1
ATOM 884 N N . PHE A 1 114 ? -0.062 3.505 6.707 1.00 90.12 114 PHE A N 1
ATOM 885 C CA . PHE A 1 114 ? -1.381 4.115 6.638 1.00 90.12 114 PHE A CA 1
ATOM 886 C C . PHE A 1 114 ? -1.265 5.628 6.552 1.00 90.12 114 PHE A C 1
ATOM 888 O O . PHE A 1 114 ? -0.526 6.236 7.327 1.00 90.12 114 PHE A O 1
ATOM 895 N N . GLN A 1 115 ? -2.048 6.226 5.664 1.00 88.62 115 GLN A N 1
ATOM 896 C CA . GLN A 1 115 ? -2.225 7.662 5.555 1.00 88.62 115 GLN A CA 1
ATOM 897 C C . GLN A 1 115 ? -3.681 8.018 5.860 1.00 88.62 115 GLN A C 1
ATOM 899 O O . GLN A 1 115 ? -4.612 7.474 5.265 1.00 88.62 115 GLN A O 1
ATOM 904 N N . ALA A 1 116 ? -3.856 8.940 6.807 1.00 84.69 116 ALA A N 1
ATOM 905 C CA . ALA A 1 116 ? -5.156 9.458 7.212 1.00 84.69 116 ALA A CA 1
ATOM 906 C C . ALA A 1 116 ? -5.378 10.869 6.639 1.00 84.69 116 ALA A C 1
ATOM 908 O O . ALA A 1 116 ? -4.466 11.705 6.655 1.00 84.69 116 ALA A O 1
ATOM 909 N N . SER A 1 117 ? -6.595 11.150 6.168 1.00 81.88 117 SER A N 1
ATOM 910 C CA . SER A 1 117 ? -7.037 12.493 5.759 1.00 81.88 117 SER A CA 1
ATOM 911 C C . SER A 1 117 ? -7.380 13.400 6.944 1.00 81.88 117 SER A C 1
ATOM 913 O O . SER A 1 117 ? -7.292 14.622 6.812 1.00 81.88 117 SER A O 1
ATOM 915 N N . GLY A 1 118 ? -7.732 12.825 8.097 1.00 84.94 118 GLY A N 1
ATOM 916 C CA . GLY A 1 118 ? -8.146 13.554 9.292 1.00 84.94 118 GLY A CA 1
ATOM 917 C C . GLY A 1 118 ? -8.043 12.742 10.588 1.00 84.94 118 GLY A C 1
ATOM 918 O O . GLY A 1 118 ? -7.531 11.621 10.626 1.00 84.94 118 GLY A O 1
ATOM 919 N N . GLU A 1 119 ? -8.512 13.351 11.681 1.00 85.88 119 GLU A N 1
ATOM 920 C CA . GLU A 1 119 ? -8.512 12.769 13.036 1.00 85.88 119 GLU A CA 1
ATOM 921 C C . GLU A 1 119 ? -9.422 11.533 13.152 1.00 85.88 119 GLU A C 1
ATOM 923 O O . GLU A 1 119 ? -9.107 10.594 13.879 1.00 85.88 119 GLU A O 1
ATOM 928 N N . GLN A 1 120 ? -10.537 11.497 12.416 1.00 87.88 120 GLN A N 1
ATOM 929 C CA . GLN A 1 120 ? -11.474 10.373 12.467 1.00 87.88 120 GLN A CA 1
ATOM 930 C C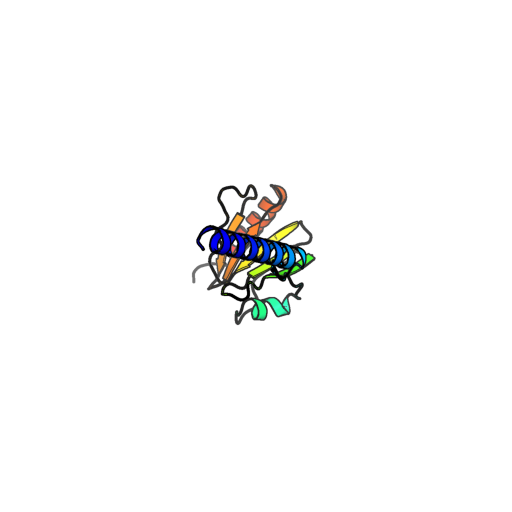 . GLN A 1 120 ? -10.855 9.107 11.864 1.00 87.88 120 GLN A C 1
ATOM 932 O O . GLN A 1 120 ? -10.912 8.032 12.459 1.00 87.88 120 GLN A O 1
ATOM 937 N N . GLU A 1 121 ? -10.230 9.238 10.699 1.00 88.81 121 GLU A N 1
ATOM 938 C CA . GLU A 1 121 ? -9.518 8.163 10.016 1.00 88.81 121 GLU A CA 1
ATOM 939 C C . GLU A 1 121 ? -8.336 7.677 10.854 1.00 88.81 121 GLU A C 1
ATOM 941 O O . GLU A 1 121 ? -8.091 6.476 10.955 1.00 88.81 121 GLU A O 1
ATOM 946 N N . ARG A 1 122 ? -7.649 8.600 11.534 1.00 86.62 122 ARG A N 1
ATOM 947 C CA . ARG A 1 122 ? -6.582 8.265 12.474 1.00 86.62 122 ARG A CA 1
ATOM 948 C C . ARG A 1 122 ? -7.077 7.381 13.620 1.00 86.62 122 ARG A C 1
ATOM 950 O O . ARG A 1 122 ? -6.459 6.353 13.877 1.00 86.62 122 ARG A O 1
ATOM 957 N N . ALA A 1 123 ? -8.185 7.739 14.268 1.00 88.75 123 ALA A N 1
ATOM 958 C CA . ALA A 1 123 ? -8.749 6.939 15.356 1.00 88.75 123 ALA A CA 1
ATOM 959 C C . ALA A 1 123 ? -9.138 5.521 14.892 1.00 88.75 123 ALA A C 1
ATOM 961 O O . ALA A 1 123 ? -8.940 4.547 15.617 1.00 88.75 123 ALA A O 1
ATOM 962 N N . ILE A 1 124 ? -9.638 5.387 13.658 1.00 89.62 124 ILE A N 1
ATOM 963 C CA . ILE A 1 124 ? -9.944 4.085 13.045 1.00 89.62 124 ILE A CA 1
ATOM 964 C C . ILE A 1 124 ? -8.669 3.245 12.874 1.00 89.62 124 ILE A C 1
ATOM 966 O O . ILE A 1 124 ? -8.670 2.057 13.204 1.00 89.62 124 ILE A O 1
ATOM 970 N N . ILE A 1 125 ? -7.581 3.853 12.387 1.00 88.62 125 ILE A N 1
ATOM 971 C CA . ILE A 1 125 ? -6.287 3.175 12.223 1.00 88.62 125 ILE A CA 1
ATOM 972 C C . ILE A 1 125 ? -5.718 2.760 13.582 1.00 88.62 125 ILE A C 1
ATOM 974 O O . ILE A 1 125 ? -5.269 1.626 13.726 1.00 88.62 125 ILE A O 1
ATOM 978 N N . GLU A 1 126 ? -5.745 3.644 14.581 1.00 88.94 126 GLU A N 1
ATOM 979 C CA . GLU A 1 126 ? -5.235 3.354 15.927 1.00 88.94 126 GLU A CA 1
ATOM 980 C C . GLU A 1 126 ? -5.994 2.182 16.568 1.00 88.94 126 GLU A C 1
ATOM 982 O O . GLU A 1 126 ? -5.358 1.220 16.997 1.00 88.94 126 GLU A O 1
ATOM 987 N N . ASN A 1 127 ? -7.330 2.180 16.507 1.00 88.94 127 ASN A N 1
ATOM 988 C CA . ASN A 1 127 ? -8.148 1.064 16.990 1.00 88.94 127 ASN A CA 1
ATOM 989 C C . ASN A 1 127 ? -7.836 -0.253 16.254 1.00 88.94 127 ASN A C 1
ATOM 991 O O . ASN A 1 127 ? -7.736 -1.312 16.869 1.00 88.94 127 ASN A O 1
ATOM 995 N N . TYR A 1 128 ? -7.647 -0.222 14.931 1.00 87.56 128 TYR A N 1
ATOM 996 C CA . TYR A 1 128 ? -7.219 -1.416 14.194 1.00 87.56 128 TYR A CA 1
ATOM 997 C C . TYR A 1 128 ? -5.856 -1.923 14.679 1.00 87.56 128 TYR A C 1
ATOM 999 O O . TYR A 1 128 ? -5.687 -3.116 14.921 1.00 87.56 128 TYR A O 1
ATOM 1007 N N . LEU A 1 129 ? -4.890 -1.026 14.867 1.00 85.94 129 LEU A N 1
ATOM 1008 C CA . LEU A 1 129 ? -3.544 -1.396 15.293 1.00 85.94 129 LEU A CA 1
ATOM 1009 C C . LEU A 1 129 ? -3.488 -1.922 16.727 1.00 85.94 129 LEU A C 1
ATOM 1011 O O . LEU A 1 129 ? -2.641 -2.769 17.001 1.00 85.94 129 LEU A O 1
ATOM 1015 N N . GLU A 1 130 ? -4.359 -1.466 17.625 1.00 84.94 130 GLU A N 1
ATOM 1016 C CA . GLU A 1 130 ? -4.509 -2.062 18.959 1.00 84.94 130 GLU A CA 1
ATOM 1017 C C . GLU A 1 130 ? -4.933 -3.531 18.853 1.00 84.94 130 GLU A C 1
ATOM 1019 O O . GLU A 1 130 ? -4.237 -4.406 19.369 1.00 84.94 130 GLU A O 1
ATOM 1024 N N . ASN A 1 131 ? -5.970 -3.818 18.060 1.00 80.06 131 ASN A N 1
ATOM 1025 C CA . ASN A 1 131 ? -6.437 -5.188 17.822 1.00 80.06 131 ASN A CA 1
ATOM 1026 C C . ASN A 1 131 ? -5.360 -6.069 17.156 1.00 80.06 131 ASN A C 1
ATOM 1028 O O . ASN A 1 131 ? -5.173 -7.233 17.515 1.00 80.06 131 ASN A O 1
ATOM 1032 N N . VAL A 1 132 ? -4.596 -5.513 16.208 1.00 77.94 132 VAL A N 1
ATOM 1033 C CA . VAL A 1 132 ? -3.487 -6.233 15.564 1.00 77.94 132 VAL A CA 1
ATOM 1034 C C . VAL A 1 132 ? -2.352 -6.493 16.552 1.00 77.94 132 VAL A C 1
ATOM 1036 O O . VAL A 1 132 ? -1.803 -7.592 16.559 1.00 77.94 132 VAL A O 1
ATOM 1039 N N . ARG A 1 133 ? -1.991 -5.536 17.413 1.00 70.50 133 ARG A N 1
ATOM 1040 C CA . ARG A 1 133 ? -0.937 -5.727 18.424 1.00 70.50 133 ARG A CA 1
ATOM 1041 C C . ARG A 1 133 ? -1.299 -6.807 19.435 1.00 70.50 133 ARG A C 1
ATOM 1043 O O . ARG A 1 133 ? -0.430 -7.596 19.785 1.00 70.50 133 ARG A O 1
ATOM 1050 N N . GLU A 1 134 ? -2.560 -6.887 19.845 1.00 59.28 134 GLU A N 1
ATOM 1051 C CA . GLU A 1 134 ? -3.045 -7.963 20.717 1.00 59.28 134 GLU A CA 1
ATOM 1052 C C . GLU A 1 134 ? -2.999 -9.338 20.038 1.00 59.28 134 GLU A C 1
ATOM 1054 O O . GLU A 1 134 ? -2.775 -10.345 20.703 1.00 59.28 134 GLU A O 1
ATOM 1059 N N . SER A 1 135 ? -3.129 -9.393 18.708 1.00 55.84 135 SER A N 1
ATOM 1060 C CA . SER A 1 135 ? -2.962 -10.632 17.935 1.00 55.84 135 SER A CA 1
ATOM 1061 C C . SER A 1 135 ? -1.494 -11.045 17.719 1.00 55.84 135 SER A C 1
ATOM 1063 O O . SER A 1 135 ? -1.220 -12.195 17.376 1.00 55.84 135 SER A O 1
ATOM 1065 N N . ILE A 1 136 ? -0.538 -10.135 17.955 1.00 50.84 136 ILE A N 1
ATOM 1066 C CA . ILE A 1 136 ? 0.911 -10.389 17.924 1.00 50.84 136 ILE A CA 1
ATOM 1067 C C . ILE A 1 136 ? 1.380 -10.626 19.369 1.00 50.84 136 ILE A C 1
ATOM 1069 O O . ILE A 1 136 ? 2.177 -9.875 19.930 1.00 50.84 136 ILE A O 1
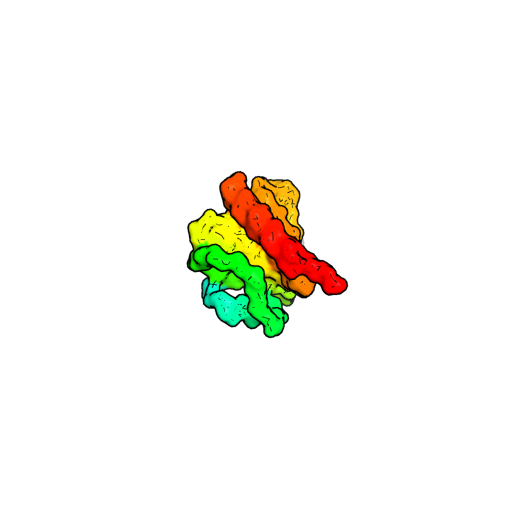ATOM 1073 N N . VAL A 1 137 ? 0.866 -11.677 20.009 1.00 34.94 137 VAL A N 1
ATOM 1074 C CA . VAL A 1 137 ? 1.454 -12.174 21.260 1.00 34.94 137 VAL A CA 1
ATOM 1075 C C . VAL A 1 137 ? 2.776 -12.867 20.905 1.00 34.94 137 VAL A C 1
ATOM 1077 O O . VAL A 1 137 ? 2.773 -13.738 20.029 1.00 34.94 137 VAL A O 1
ATOM 1080 N N . PRO A 1 138 ? 3.915 -12.519 21.534 1.00 38.16 138 PRO A N 1
ATOM 1081 C CA . PRO A 1 138 ? 5.119 -13.326 21.404 1.00 38.16 138 PRO A CA 1
ATOM 1082 C C . PRO A 1 138 ? 4.840 -14.701 22.020 1.00 38.16 138 PRO A C 1
ATOM 1084 O O . PRO A 1 138 ? 4.448 -14.788 23.184 1.00 38.16 138 PRO A O 1
ATOM 1087 N N . ALA A 1 139 ? 5.001 -15.756 21.220 1.00 36.66 139 ALA A N 1
ATOM 1088 C CA . ALA A 1 139 ? 5.103 -17.117 21.739 1.00 36.66 139 ALA A CA 1
ATOM 1089 C C . ALA A 1 139 ? 6.313 -17.252 22.677 1.00 36.66 139 ALA A C 1
ATOM 1091 O O . ALA A 1 139 ? 7.343 -16.587 22.406 1.00 36.66 139 ALA A O 1
#

Organism: NCBI:txid557557

Radius of gyration: 23.33 Å; chains: 1; bounding box: 53×51×62 Å

Secondary structure (DSSP, 8-state):
-HHHHHHHHHHHHHHHHHHHHHHHHTTTT-----EEE--GGGHHHHTT-SS-----SSPEEEEEEE--SSS--EEEEEETTS-EEEEESS--PPPTT--S-EEEEEETTEEEEEE-SSHHHHHHHHHHHHHHHHH----

Sequence (139 aa):
MRKRIVGIAAGAVLLLVLVGIGLFRIGVFKDDTVRELIPLFAVPAALHIPYQPDLPDWEIGKIERYDDRFASPTCTVTFANGIELLLSTSPVTFPENNRSPVIQFSKGNLHYAFQASGEQERAIIENYLENVRESIVPA